Protein AF-A0A448MQC1-F1 (afdb_monomer_lite)

Structure (mmCIF, N/CA/C/O backbone):
data_AF-A0A448MQC1-F1
#
_entry.id   AF-A0A448MQC1-F1
#
loop_
_atom_site.group_PDB
_atom_site.id
_atom_site.type_symbol
_atom_site.label_atom_id
_atom_site.label_alt_id
_atom_site.label_comp_id
_atom_site.label_asym_id
_atom_site.label_entity_id
_atom_site.label_seq_id
_atom_site.pdbx_PDB_ins_code
_atom_site.Cartn_x
_atom_site.Cartn_y
_atom_site.Cartn_z
_atom_site.occupancy
_atom_site.B_iso_or_equiv
_atom_site.auth_seq_id
_atom_site.auth_comp_id
_atom_site.auth_asym_id
_atom_site.auth_atom_id
_atom_site.pdbx_PDB_model_num
ATOM 1 N N . MET A 1 1 ? 24.238 -5.310 -6.603 1.00 53.66 1 MET A N 1
ATOM 2 C CA . MET A 1 1 ? 24.259 -6.713 -7.086 1.00 53.66 1 MET A CA 1
ATOM 3 C C . MET A 1 1 ? 22.890 -7.288 -7.460 1.00 53.66 1 MET A C 1
ATOM 5 O O . MET A 1 1 ? 22.858 -8.033 -8.423 1.00 53.66 1 MET A O 1
ATOM 9 N N . LYS A 1 2 ? 21.763 -6.960 -6.796 1.00 63.31 2 LYS A N 1
ATOM 10 C CA . LYS A 1 2 ? 20.441 -7.534 -7.157 1.00 63.31 2 LYS A CA 1
ATOM 11 C C . LYS A 1 2 ? 19.944 -7.171 -8.569 1.00 63.31 2 LYS A C 1
ATOM 13 O O . LYS A 1 2 ? 19.386 -8.018 -9.250 1.00 63.31 2 LYS A O 1
ATOM 18 N N . ILE A 1 3 ? 20.187 -5.938 -9.012 1.00 67.44 3 ILE A N 1
ATOM 19 C CA . ILE A 1 3 ? 19.672 -5.429 -10.294 1.00 67.44 3 ILE A CA 1
ATOM 20 C C . ILE A 1 3 ? 20.387 -6.061 -11.499 1.00 67.44 3 ILE A C 1
ATOM 22 O O . ILE A 1 3 ? 19.736 -6.412 -12.472 1.00 67.44 3 ILE A O 1
ATOM 26 N N . LEU A 1 4 ? 21.702 -6.297 -11.408 1.00 73.25 4 LEU A N 1
ATOM 27 C CA . LEU A 1 4 ? 22.473 -6.947 -12.479 1.00 73.25 4 LEU A CA 1
ATOM 28 C C . LEU A 1 4 ? 21.989 -8.380 -12.745 1.00 73.25 4 LEU A C 1
ATOM 30 O O . LEU A 1 4 ? 21.777 -8.740 -13.895 1.00 73.25 4 LEU A O 1
ATOM 34 N N . LEU A 1 5 ? 21.738 -9.155 -11.682 1.00 75.81 5 LEU A N 1
ATOM 35 C CA . LEU A 1 5 ? 21.213 -10.519 -11.799 1.00 75.81 5 LEU A CA 1
ATOM 36 C C . LEU A 1 5 ? 19.795 -10.533 -12.392 1.00 75.81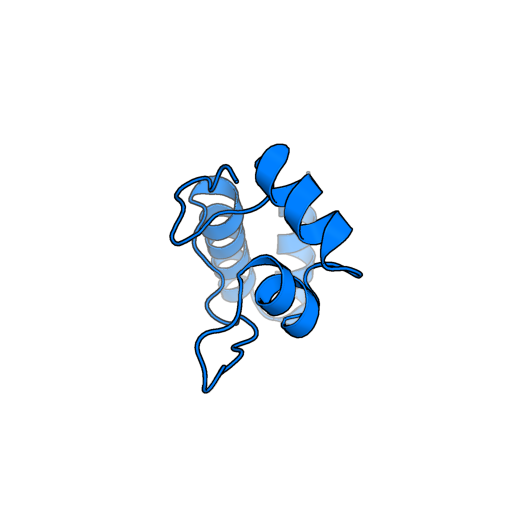 5 LEU A C 1
ATOM 38 O O . LEU A 1 5 ? 19.485 -11.372 -13.229 1.00 75.81 5 LEU A O 1
ATOM 42 N N . ALA A 1 6 ? 18.937 -9.593 -11.981 1.00 70.69 6 ALA A N 1
ATOM 43 C CA . ALA A 1 6 ? 17.586 -9.467 -12.524 1.00 70.69 6 ALA A CA 1
ATOM 44 C C . ALA A 1 6 ? 17.601 -9.086 -14.015 1.00 70.69 6 ALA A C 1
ATOM 46 O O . ALA A 1 6 ? 16.876 -9.690 -14.801 1.00 70.69 6 ALA A O 1
ATOM 47 N N . LYS A 1 7 ? 18.467 -8.146 -14.421 1.00 72.94 7 LYS A N 1
ATOM 48 C CA . LYS A 1 7 ? 18.648 -7.774 -15.833 1.00 72.94 7 LYS A CA 1
ATOM 49 C C . LYS A 1 7 ? 19.154 -8.942 -16.671 1.00 72.94 7 LYS A C 1
ATOM 51 O O . LYS A 1 7 ? 18.624 -9.170 -17.752 1.00 72.94 7 LYS A O 1
ATOM 56 N N . GLU A 1 8 ? 20.130 -9.695 -16.168 1.00 77.12 8 GLU A N 1
ATOM 57 C CA . GLU A 1 8 ? 20.658 -10.878 -16.854 1.00 77.12 8 GLU A CA 1
ATOM 58 C C . GLU A 1 8 ? 19.576 -11.951 -17.039 1.00 77.12 8 GLU A C 1
ATOM 60 O O . GLU A 1 8 ? 19.471 -12.547 -18.108 1.00 77.12 8 GLU A O 1
ATOM 65 N N . LEU A 1 9 ? 18.721 -12.157 -16.032 1.00 76.88 9 LEU A N 1
ATOM 66 C CA . LEU A 1 9 ? 17.608 -13.099 -16.123 1.00 76.88 9 LEU A CA 1
ATOM 67 C C . LEU A 1 9 ? 16.569 -12.644 -17.161 1.00 76.88 9 LEU A C 1
ATOM 69 O O . LEU A 1 9 ? 16.184 -13.430 -18.020 1.00 76.88 9 LEU A O 1
ATOM 73 N N . ILE A 1 10 ? 16.155 -11.375 -17.136 1.00 74.81 10 ILE A N 1
ATOM 74 C CA . ILE A 1 10 ? 15.148 -10.843 -18.069 1.00 74.81 10 ILE A CA 1
ATOM 75 C C . ILE A 1 10 ? 15.679 -10.834 -19.508 1.00 74.81 10 ILE A C 1
ATOM 77 O O . ILE A 1 10 ? 14.980 -11.283 -20.412 1.00 74.81 10 ILE A O 1
ATOM 81 N N . ALA A 1 11 ? 16.930 -10.416 -19.725 1.00 78.94 11 ALA A N 1
ATOM 82 C CA . ALA A 1 11 ? 17.546 -10.401 -21.053 1.00 78.94 11 ALA A CA 1
ATOM 83 C C . ALA A 1 11 ? 17.666 -11.805 -21.668 1.00 78.94 11 ALA A C 1
ATOM 85 O O . ALA A 1 11 ? 17.611 -11.959 -22.885 1.00 78.94 11 ALA A O 1
ATOM 86 N N . ARG A 1 12 ? 17.807 -12.841 -20.831 1.00 75.00 12 ARG A N 1
ATOM 87 C CA . ARG A 1 12 ? 17.931 -14.237 -21.273 1.00 75.00 12 ARG A CA 1
ATOM 88 C C . ARG A 1 12 ? 16.597 -14.870 -21.677 1.00 75.00 12 ARG A C 1
ATOM 90 O O . ARG A 1 12 ? 16.607 -15.811 -22.465 1.00 75.00 12 ARG A O 1
ATOM 97 N N . PHE A 1 13 ? 15.480 -14.386 -21.128 1.00 72.19 13 PHE A N 1
ATOM 98 C CA . PHE A 1 13 ? 14.137 -14.927 -21.380 1.00 72.19 13 PHE A CA 1
ATOM 99 C C . PHE A 1 13 ? 13.263 -14.041 -22.281 1.00 72.19 13 PHE A C 1
ATOM 101 O O . PHE A 1 13 ? 12.309 -14.552 -22.869 1.00 72.19 13 PHE A O 1
ATOM 108 N N . HIS A 1 14 ? 13.563 -12.746 -22.400 1.00 70.44 14 HIS A N 1
ATOM 109 C CA . HIS A 1 14 ? 12.837 -11.797 -23.246 1.00 70.44 14 HIS A CA 1
ATOM 110 C C . HIS A 1 14 ? 13.795 -11.111 -24.225 1.00 70.44 14 HIS A C 1
ATOM 112 O O . HIS A 1 14 ? 13.950 -11.590 -25.344 1.00 70.44 14 HIS A O 1
ATOM 118 N N . ASP A 1 15 ? 14.455 -10.033 -23.810 1.00 77.75 15 ASP A N 1
ATOM 119 C CA . ASP A 1 15 ? 15.409 -9.255 -24.604 1.00 77.75 15 ASP A CA 1
ATOM 120 C C . ASP A 1 15 ? 16.046 -8.144 -23.739 1.00 77.75 15 ASP A C 1
ATOM 122 O O . ASP A 1 15 ? 15.580 -7.818 -22.641 1.00 77.75 15 ASP A O 1
ATOM 126 N N . GLU A 1 16 ? 17.149 -7.548 -24.208 1.00 76.56 16 GLU A N 1
ATOM 127 C CA . GLU A 1 16 ? 17.825 -6.452 -23.488 1.00 76.56 16 GLU A CA 1
ATOM 128 C C . GLU A 1 16 ? 16.935 -5.209 -23.327 1.00 76.56 16 GLU A C 1
ATOM 130 O O . GLU A 1 16 ? 17.075 -4.461 -22.354 1.00 76.56 16 GLU A O 1
ATOM 135 N N . ALA A 1 17 ? 16.001 -4.989 -24.257 1.00 77.38 17 ALA A N 1
ATOM 136 C CA . ALA A 1 17 ? 15.048 -3.889 -24.187 1.00 77.38 17 ALA A CA 1
ATOM 137 C C . ALA A 1 17 ? 14.095 -4.050 -22.990 1.00 77.38 17 ALA A C 1
ATOM 139 O O . ALA A 1 17 ? 13.960 -3.110 -22.200 1.00 77.38 17 ALA A O 1
ATOM 140 N N . ALA A 1 18 ? 13.517 -5.241 -22.784 1.00 73.81 18 ALA A N 1
ATOM 141 C CA . ALA A 1 18 ? 12.675 -5.520 -21.621 1.00 73.81 18 ALA A CA 1
ATOM 142 C C . ALA A 1 18 ? 13.454 -5.445 -20.301 1.00 73.81 18 ALA A C 1
ATOM 144 O O . ALA A 1 18 ? 12.931 -4.940 -19.308 1.00 73.81 18 ALA A O 1
ATOM 145 N N . ALA A 1 19 ? 14.719 -5.881 -20.274 1.00 75.81 19 ALA A N 1
ATOM 146 C CA . ALA A 1 19 ? 15.551 -5.800 -19.071 1.00 75.81 19 ALA A CA 1
ATOM 147 C C . ALA A 1 19 ? 15.814 -4.347 -18.634 1.00 75.81 19 ALA A C 1
ATOM 149 O O . ALA A 1 19 ? 15.793 -4.037 -17.440 1.00 75.81 19 ALA A O 1
ATOM 150 N N . ASN A 1 20 ? 16.042 -3.446 -19.593 1.00 77.62 20 ASN A N 1
ATOM 151 C CA . ASN A 1 20 ? 16.208 -2.018 -19.321 1.00 77.62 20 ASN A CA 1
ATOM 152 C C . ASN A 1 20 ? 14.888 -1.353 -18.903 1.00 77.62 20 ASN A C 1
ATOM 154 O O . ASN A 1 20 ? 14.888 -0.557 -17.964 1.00 77.62 20 ASN A O 1
ATOM 158 N N . ALA A 1 21 ? 13.771 -1.705 -19.549 1.00 76.88 21 ALA A N 1
ATOM 159 C CA . ALA A 1 21 ? 12.449 -1.203 -19.177 1.00 76.88 21 ALA A CA 1
ATOM 160 C C . ALA A 1 21 ? 12.068 -1.623 -17.747 1.00 76.88 21 ALA A C 1
ATOM 162 O O . ALA A 1 21 ? 11.708 -0.772 -16.940 1.00 76.88 21 ALA A O 1
ATOM 163 N N . ALA A 1 22 ? 12.255 -2.897 -17.396 1.00 71.94 22 ALA A N 1
ATOM 164 C CA . ALA A 1 22 ? 11.969 -3.420 -16.062 1.00 71.94 22 ALA A CA 1
ATOM 165 C C . ALA A 1 22 ? 12.873 -2.815 -14.976 1.00 71.94 22 ALA A C 1
ATOM 167 O O . ALA A 1 22 ? 12.417 -2.568 -13.862 1.00 71.94 22 ALA A O 1
ATOM 168 N N . GLU A 1 23 ? 14.149 -2.538 -15.277 1.00 74.81 23 GLU A N 1
ATOM 169 C CA . GLU A 1 23 ? 15.019 -1.807 -14.347 1.00 74.81 23 GLU A CA 1
ATOM 170 C C . GLU A 1 23 ? 14.508 -0.380 -14.122 1.00 74.81 23 GLU A C 1
ATOM 172 O O . GLU A 1 23 ? 14.410 0.057 -12.975 1.00 74.81 23 GLU A O 1
ATOM 177 N N . GLN A 1 24 ? 14.155 0.344 -15.188 1.00 71.88 24 GLN A N 1
ATOM 178 C CA . GLN A 1 24 ? 13.607 1.694 -15.057 1.00 71.88 24 GLN A CA 1
ATOM 179 C C . GLN A 1 24 ? 12.277 1.702 -14.308 1.00 71.88 24 GLN A C 1
ATOM 181 O O . GLN A 1 24 ? 12.049 2.584 -13.481 1.00 71.88 24 GLN A O 1
ATOM 186 N N . GLU A 1 25 ? 11.417 0.723 -14.556 1.00 70.19 25 GLU A N 1
ATOM 187 C CA . GLU A 1 25 ? 10.145 0.570 -13.865 1.00 70.19 25 GLU A CA 1
ATOM 188 C C . GLU A 1 25 ? 10.358 0.241 -12.384 1.00 70.19 25 GLU A C 1
ATOM 190 O O . GLU A 1 25 ? 9.753 0.871 -11.518 1.00 70.19 25 GLU A O 1
ATOM 195 N N . PHE A 1 26 ? 11.295 -0.656 -12.065 1.00 70.06 26 PHE A N 1
ATOM 196 C CA . PHE A 1 26 ? 11.683 -0.966 -10.691 1.00 70.06 26 PHE A CA 1
ATOM 197 C C . PHE A 1 26 ? 12.239 0.268 -9.975 1.00 70.06 26 PHE A C 1
ATOM 199 O O . PHE A 1 26 ? 11.839 0.557 -8.849 1.00 70.06 26 PHE A O 1
ATOM 206 N N . ILE A 1 27 ? 13.123 1.029 -10.626 1.00 71.69 27 ILE A N 1
ATOM 207 C CA . ILE A 1 27 ? 13.664 2.279 -10.088 1.00 71.69 27 ILE A CA 1
ATOM 208 C C . ILE A 1 27 ? 12.541 3.302 -9.894 1.00 71.69 27 ILE A C 1
ATOM 210 O O . ILE A 1 27 ? 12.439 3.892 -8.828 1.00 71.69 27 ILE A O 1
ATOM 214 N N . ASN A 1 28 ? 11.645 3.502 -10.857 1.00 66.69 28 ASN A N 1
ATOM 215 C CA . ASN A 1 28 ? 10.534 4.441 -10.695 1.00 66.69 28 ASN A CA 1
ATOM 216 C C . ASN A 1 28 ? 9.569 3.997 -9.577 1.00 66.69 28 ASN A C 1
ATOM 218 O O . ASN A 1 28 ? 9.157 4.817 -8.756 1.00 66.69 28 ASN A O 1
ATOM 222 N N . ARG A 1 29 ? 9.267 2.703 -9.469 1.00 63.97 29 ARG A N 1
ATOM 223 C CA . ARG A 1 29 ? 8.370 2.148 -8.446 1.00 63.97 29 ARG A CA 1
ATOM 224 C C . ARG A 1 29 ? 8.972 2.241 -7.043 1.00 63.97 29 ARG A C 1
ATOM 226 O O . ARG A 1 29 ? 8.331 2.754 -6.132 1.00 63.97 29 ARG A O 1
ATOM 233 N N . PHE A 1 30 ? 10.226 1.817 -6.870 1.00 62.97 30 PHE A N 1
ATOM 234 C CA . PHE A 1 30 ? 10.899 1.814 -5.564 1.00 62.97 30 PHE A CA 1
ATOM 235 C C . PHE A 1 30 ? 11.497 3.167 -5.169 1.00 62.97 30 PHE A C 1
ATOM 237 O O . PHE A 1 30 ? 11.552 3.478 -3.982 1.00 62.97 30 PHE A O 1
ATOM 244 N N . GLN A 1 31 ? 11.967 3.963 -6.131 1.00 55.41 31 GLN A N 1
ATOM 245 C CA . GLN A 1 31 ? 12.686 5.216 -5.876 1.00 55.41 31 GLN A CA 1
ATOM 246 C C . GLN A 1 31 ? 11.788 6.453 -6.005 1.00 55.41 31 GLN A C 1
ATOM 248 O O . GLN A 1 31 ? 12.032 7.433 -5.304 1.00 55.41 31 GLN A O 1
ATOM 253 N N . LYS A 1 32 ? 10.744 6.427 -6.851 1.00 54.12 32 LYS A N 1
ATOM 254 C CA . LYS A 1 32 ? 9.781 7.541 -6.987 1.00 54.12 32 LYS A CA 1
ATOM 255 C C . LYS A 1 32 ? 8.414 7.262 -6.364 1.00 54.12 32 LYS A C 1
ATOM 257 O O . LYS A 1 32 ? 7.566 8.147 -6.383 1.00 54.12 32 LYS A O 1
ATOM 262 N N . GLY A 1 33 ? 8.193 6.070 -5.804 1.00 55.62 33 GLY A N 1
ATOM 263 C CA . GLY A 1 33 ? 6.896 5.704 -5.233 1.00 55.62 33 GLY A CA 1
ATOM 264 C C . GLY A 1 33 ? 5.779 5.699 -6.276 1.00 55.62 33 GLY A C 1
ATOM 265 O O . GLY A 1 33 ? 4.633 5.981 -5.934 1.00 55.62 33 GLY A O 1
ATOM 266 N N . ALA A 1 34 ? 6.117 5.436 -7.545 1.00 55.28 34 ALA A N 1
ATOM 267 C CA . ALA A 1 34 ? 5.122 5.299 -8.596 1.00 55.28 34 ALA A CA 1
ATOM 268 C C . ALA A 1 34 ? 4.187 4.139 -8.228 1.00 55.28 34 ALA A C 1
ATOM 270 O O . ALA A 1 34 ? 4.647 3.015 -8.006 1.00 55.28 34 ALA A O 1
ATOM 271 N N . MET A 1 35 ? 2.896 4.444 -8.098 1.00 58.56 35 MET A N 1
ATOM 272 C CA . MET A 1 35 ? 1.872 3.440 -7.831 1.00 58.56 35 MET A CA 1
ATOM 273 C C . MET A 1 35 ? 1.882 2.415 -8.977 1.00 58.56 35 MET A C 1
ATOM 275 O O . MET A 1 35 ? 2.035 2.830 -10.125 1.00 58.56 35 MET A O 1
ATOM 279 N N . PRO A 1 36 ? 1.788 1.104 -8.693 1.00 60.28 36 PRO A N 1
ATOM 280 C CA . PRO A 1 36 ? 1.727 0.085 -9.738 1.00 60.28 36 PRO A CA 1
ATOM 281 C C . PRO A 1 36 ? 0.587 0.378 -10.721 1.00 60.28 36 PRO A C 1
ATOM 283 O O . PRO A 1 36 ? -0.503 0.736 -10.281 1.00 60.28 36 PRO A O 1
ATOM 286 N N . ASP A 1 37 ? 0.820 0.183 -12.022 1.00 58.12 37 ASP A N 1
ATOM 287 C CA . ASP A 1 37 ? -0.237 0.319 -13.037 1.00 58.12 37 ASP A CA 1
ATOM 288 C C . ASP A 1 37 ? -1.308 -0.781 -12.902 1.00 58.12 37 ASP A C 1
ATOM 290 O O . ASP A 1 37 ? -2.479 -0.555 -13.189 1.00 58.12 37 ASP A O 1
ATOM 294 N N . GLU A 1 38 ? -0.926 -1.959 -12.398 1.00 58.03 38 GLU A N 1
ATOM 295 C CA . GLU A 1 38 ? -1.849 -3.028 -12.008 1.00 58.03 38 GLU A CA 1
ATOM 296 C C . GLU A 1 38 ? -1.991 -3.064 -10.480 1.00 58.03 38 GLU A C 1
ATOM 298 O O . GLU A 1 38 ? -1.121 -3.573 -9.765 1.00 58.03 38 GLU A O 1
ATOM 303 N N . MET A 1 39 ? -3.100 -2.527 -9.967 1.00 67.25 39 MET A N 1
ATOM 304 C CA . MET A 1 39 ? -3.500 -2.666 -8.566 1.00 67.25 39 MET A CA 1
ATOM 305 C C . MET A 1 39 ? -4.858 -3.365 -8.458 1.00 67.25 39 MET A C 1
ATOM 307 O O . MET A 1 39 ? -5.731 -3.135 -9.292 1.00 67.25 39 MET A O 1
ATOM 311 N N . PRO A 1 40 ? -5.073 -4.191 -7.419 1.00 69.81 40 PRO A N 1
ATOM 312 C CA . PRO A 1 40 ? -6.396 -4.717 -7.116 1.00 69.81 40 PRO A CA 1
ATOM 313 C C . PRO A 1 40 ? -7.364 -3.568 -6.810 1.00 69.81 40 PRO A C 1
ATOM 315 O O . PRO A 1 40 ? -7.178 -2.832 -5.838 1.00 69.81 40 PRO A O 1
ATOM 318 N N . GLU A 1 41 ? -8.396 -3.418 -7.637 1.00 74.44 41 GLU A N 1
ATOM 319 C CA . GLU A 1 41 ? -9.464 -2.446 -7.418 1.00 74.44 41 GLU A CA 1
ATOM 320 C C . GLU A 1 41 ? -10.619 -3.082 -6.643 1.00 74.44 41 GLU A C 1
ATOM 322 O O . GLU A 1 41 ? -11.101 -4.166 -6.975 1.00 74.44 41 GLU A O 1
ATOM 327 N N . PHE A 1 42 ? -11.093 -2.379 -5.616 1.00 77.69 42 PHE A 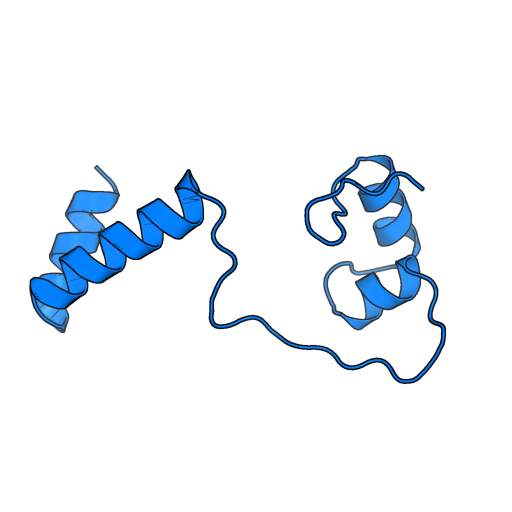N 1
ATOM 328 C CA . PHE A 1 42 ? -12.246 -2.785 -4.821 1.00 77.69 42 PHE A CA 1
ATOM 329 C C . PHE A 1 42 ? -13.304 -1.688 -4.890 1.00 77.69 42 PHE A C 1
ATOM 331 O O . PHE A 1 42 ? -13.020 -0.524 -4.613 1.00 77.69 42 PHE A O 1
ATOM 338 N N . THR A 1 43 ? -14.533 -2.056 -5.255 1.00 75.19 43 THR A N 1
ATOM 339 C CA . THR A 1 43 ? -15.669 -1.127 -5.284 1.00 75.19 43 THR A CA 1
ATOM 340 C C . THR A 1 43 ? -16.556 -1.361 -4.069 1.00 75.19 43 THR A C 1
ATOM 342 O O . THR A 1 43 ? -16.986 -2.483 -3.811 1.00 75.19 43 THR A O 1
ATOM 345 N N . PHE A 1 44 ? -16.863 -0.286 -3.347 1.00 76.56 44 PHE A N 1
ATOM 346 C CA . PHE A 1 44 ? -17.699 -0.296 -2.151 1.00 76.56 44 PHE A CA 1
ATOM 347 C C . PHE A 1 44 ? -18.909 0.624 -2.367 1.00 76.56 44 PHE A C 1
ATOM 349 O O . PHE A 1 44 ? -18.747 1.770 -2.775 1.00 76.56 44 PHE A O 1
ATOM 356 N N . SER A 1 45 ? -20.128 0.127 -2.130 1.00 69.50 45 SER A N 1
ATOM 357 C CA . SER A 1 45 ? -21.385 0.793 -2.524 1.00 69.50 45 SER A CA 1
ATOM 358 C C . SER A 1 45 ? -22.080 1.600 -1.415 1.00 69.50 45 SER A C 1
ATOM 360 O O . SER A 1 45 ? -23.198 2.067 -1.616 1.00 69.50 45 SER A O 1
ATOM 362 N N . SER A 1 46 ? -21.468 1.762 -0.240 1.00 69.69 46 SER A N 1
ATOM 363 C CA . SER A 1 46 ? -22.078 2.453 0.910 1.00 69.69 46 SER A CA 1
ATOM 364 C C . SER A 1 46 ? -21.037 3.167 1.774 1.00 69.69 46 SER A C 1
ATOM 366 O O . SER A 1 46 ? -19.849 2.877 1.661 1.00 69.69 46 SER A O 1
ATOM 368 N N . GLU A 1 47 ? -21.467 4.066 2.668 1.00 72.62 47 GLU A N 1
ATOM 369 C CA . GLU A 1 47 ? -20.598 4.641 3.705 1.00 72.62 47 GLU A CA 1
ATOM 370 C C . GLU A 1 47 ? -20.113 3.535 4.650 1.00 72.62 47 GLU A C 1
ATOM 372 O O . GLU A 1 47 ? -20.814 3.113 5.570 1.00 72.62 47 GLU A O 1
ATOM 377 N N . ILE A 1 48 ? -18.911 3.021 4.391 1.00 80.62 48 ILE A N 1
ATOM 378 C CA . ILE A 1 48 ? -18.256 2.032 5.241 1.00 80.62 48 ILE A CA 1
ATOM 379 C C . ILE A 1 48 ? -17.192 2.740 6.069 1.00 80.62 48 ILE A C 1
ATOM 381 O O . ILE A 1 48 ? -16.394 3.519 5.548 1.00 80.62 48 ILE A O 1
ATOM 385 N N . GLY A 1 49 ? -17.147 2.448 7.369 1.00 81.56 49 GLY A N 1
ATOM 386 C CA . GLY A 1 49 ? -16.056 2.912 8.218 1.00 81.56 49 GLY A CA 1
ATOM 387 C C . GLY A 1 49 ? -14.712 2.397 7.701 1.00 81.56 49 GLY A C 1
ATOM 388 O O . GLY A 1 49 ? -14.597 1.240 7.296 1.00 81.56 49 GLY A O 1
ATOM 389 N N . LEU A 1 50 ? -13.679 3.237 7.753 1.00 81.88 50 LEU A N 1
ATOM 390 C CA . LEU A 1 50 ? -12.360 2.922 7.197 1.00 81.88 50 LEU A CA 1
ATOM 391 C C . LEU A 1 50 ? -11.779 1.596 7.711 1.00 81.88 50 LEU A C 1
ATOM 393 O O . LEU A 1 50 ? -11.201 0.830 6.947 1.00 81.88 50 LEU A O 1
ATOM 397 N N . ALA A 1 51 ? -11.948 1.306 9.002 1.00 84.00 51 ALA A N 1
ATOM 398 C CA . ALA A 1 51 ? -11.465 0.063 9.595 1.00 84.00 51 ALA 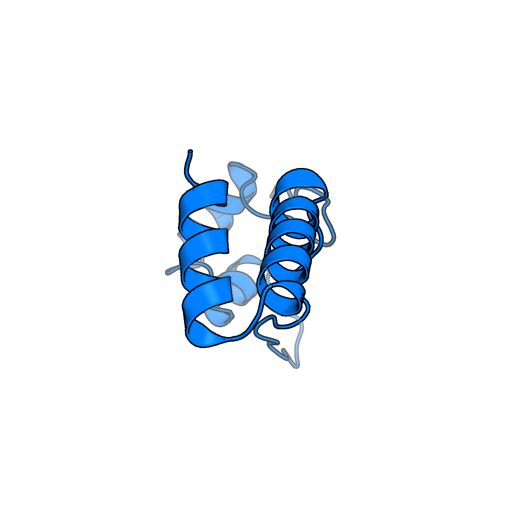A CA 1
ATOM 399 C C . ALA A 1 51 ? -12.107 -1.178 8.951 1.00 84.00 51 ALA A C 1
ATOM 401 O O . ALA A 1 51 ? -11.444 -2.197 8.756 1.00 84.00 51 ALA A O 1
ATOM 402 N N . THR A 1 52 ? -13.392 -1.084 8.607 1.00 83.75 52 THR A N 1
ATOM 403 C CA . THR A 1 52 ? -14.128 -2.134 7.900 1.00 83.75 52 THR A CA 1
ATOM 404 C C . THR A 1 52 ? -13.691 -2.199 6.444 1.00 83.75 52 THR A C 1
ATOM 406 O O . THR A 1 52 ? -13.438 -3.290 5.956 1.00 83.75 52 THR A O 1
ATOM 409 N N . LEU A 1 53 ? -13.497 -1.054 5.783 1.00 85.06 53 LEU A N 1
ATOM 410 C CA . LEU A 1 53 ? -12.988 -0.999 4.410 1.00 85.06 53 LEU A CA 1
ATOM 411 C C . LEU A 1 53 ? -11.617 -1.679 4.274 1.00 85.06 53 LEU A C 1
ATOM 413 O O . LEU A 1 53 ? -11.423 -2.483 3.371 1.00 85.06 53 LEU A O 1
ATOM 417 N N . LEU A 1 54 ? -10.687 -1.425 5.200 1.00 83.50 54 LEU A N 1
ATOM 418 C CA . LEU A 1 54 ? -9.362 -2.060 5.201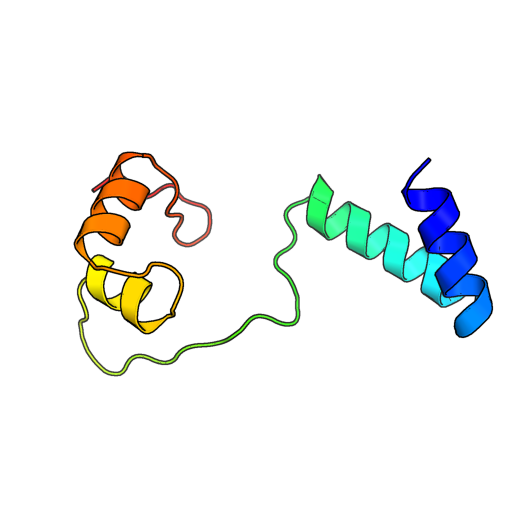 1.00 83.50 54 LEU A CA 1
ATOM 419 C C . LEU A 1 54 ? -9.449 -3.583 5.367 1.00 83.50 54 LEU A C 1
ATOM 421 O O . LEU A 1 54 ? -8.674 -4.321 4.760 1.00 83.50 54 LEU A O 1
ATOM 425 N N . LYS A 1 55 ? -10.392 -4.054 6.184 1.00 85.06 55 LYS A N 1
ATOM 426 C CA . LYS A 1 55 ? -10.633 -5.484 6.378 1.00 85.06 55 LYS A CA 1
ATOM 427 C C . LYS A 1 55 ? -11.256 -6.122 5.131 1.00 85.06 55 LYS A C 1
ATOM 429 O O . LYS A 1 55 ? -10.786 -7.165 4.692 1.00 85.06 55 LYS A O 1
ATOM 434 N N . GLU A 1 56 ? -12.287 -5.501 4.561 1.00 82.94 56 GLU A N 1
ATOM 435 C CA . GLU A 1 56 ? -12.980 -5.988 3.358 1.00 82.94 56 GLU A CA 1
ATOM 436 C C . GLU A 1 56 ? -12.063 -5.985 2.123 1.00 82.94 56 GLU A C 1
ATOM 438 O O . GLU A 1 5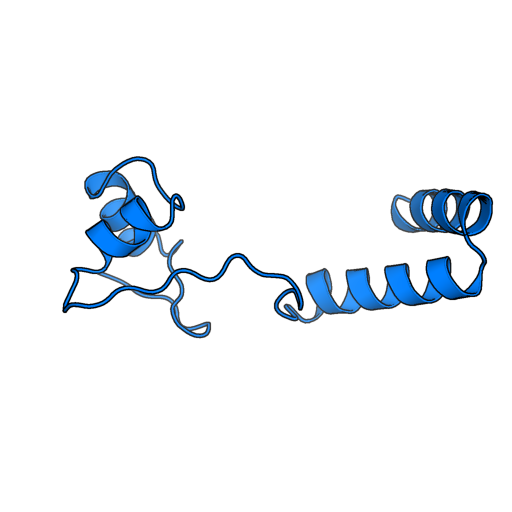6 ? -12.120 -6.899 1.309 1.00 82.94 56 GLU A O 1
ATOM 443 N N . ALA A 1 57 ? -11.145 -5.018 2.023 1.00 82.81 57 ALA A N 1
ATOM 444 C CA . ALA A 1 57 ? -10.099 -4.988 0.998 1.00 82.81 57 ALA A CA 1
ATOM 445 C C . ALA A 1 57 ? -8.986 -6.039 1.215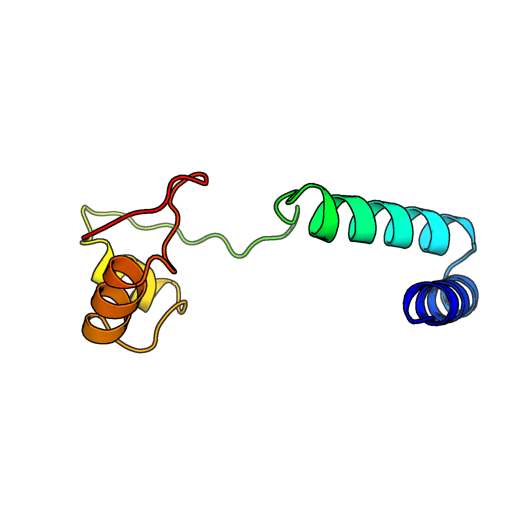 1.00 82.81 57 ALA A C 1
ATOM 447 O O . ALA A 1 57 ? -8.035 -6.101 0.438 1.00 82.81 57 ALA A O 1
ATOM 448 N N . GLY A 1 58 ? -9.049 -6.838 2.289 1.00 82.06 58 GLY A N 1
ATOM 449 C CA . GLY A 1 58 ? -8.049 -7.861 2.607 1.00 82.06 58 GLY A CA 1
ATOM 450 C C . GLY A 1 58 ? -6.688 -7.308 3.046 1.00 82.06 58 GLY A C 1
ATOM 451 O O . GLY A 1 58 ? -5.716 -8.058 3.105 1.00 82.06 58 GLY A O 1
ATOM 452 N N . LEU A 1 59 ? -6.601 -6.012 3.368 1.00 82.12 59 LEU A N 1
ATOM 453 C CA . LEU A 1 59 ? -5.358 -5.355 3.797 1.00 82.12 59 LEU A CA 1
ATOM 454 C C . LEU A 1 59 ? -4.999 -5.688 5.251 1.00 82.12 59 LEU A C 1
ATOM 456 O O . LEU A 1 59 ? -3.831 -5.625 5.631 1.00 82.12 59 LEU A O 1
ATOM 460 N N . VAL A 1 60 ? -5.998 -6.027 6.071 1.00 84.81 60 VAL A N 1
ATOM 461 C CA . VAL A 1 60 ? -5.847 -6.398 7.486 1.00 84.81 60 VAL A CA 1
ATOM 462 C C . VAL A 1 60 ? -6.832 -7.511 7.867 1.00 84.81 60 VAL A C 1
ATOM 464 O O . VAL A 1 60 ? -7.946 -7.550 7.348 1.00 84.81 60 VAL A O 1
ATOM 467 N N . PRO A 1 61 ? -6.483 -8.398 8.814 1.00 83.38 61 PRO A N 1
ATOM 468 C CA . PRO A 1 61 ? -7.333 -9.524 9.208 1.00 83.38 61 PRO A CA 1
ATOM 469 C C . PRO A 1 61 ? -8.514 -9.119 10.107 1.00 83.38 61 PRO A C 1
ATOM 471 O O . PRO A 1 61 ? -9.483 -9.868 10.238 1.00 83.38 61 PRO A O 1
ATOM 474 N N . SER A 1 62 ? -8.471 -7.944 10.747 1.00 86.50 62 SER A N 1
ATOM 475 C CA . SER A 1 62 ? -9.559 -7.460 11.605 1.00 86.50 62 SER A CA 1
ATOM 476 C C . SER A 1 62 ? -9.663 -5.935 11.642 1.00 86.50 62 SER A C 1
ATOM 478 O O . SER A 1 62 ? -8.692 -5.219 11.403 1.00 86.50 62 SER A O 1
ATOM 480 N N . THR A 1 63 ? -10.843 -5.429 12.011 1.00 85.88 63 THR A N 1
ATOM 481 C CA . THR A 1 63 ? -11.092 -3.991 12.214 1.00 85.88 63 THR A CA 1
ATOM 482 C C . THR A 1 63 ? -10.228 -3.406 13.335 1.00 85.88 63 THR A C 1
ATOM 484 O O . THR A 1 63 ? -9.740 -2.286 13.212 1.00 85.88 63 THR A O 1
ATOM 487 N N . SER A 1 64 ? -9.971 -4.164 14.405 1.00 85.88 64 SER A N 1
ATOM 488 C CA . SER A 1 64 ? -9.078 -3.746 15.496 1.00 85.88 64 SER A CA 1
ATOM 489 C C . SER A 1 64 ? -7.620 -3.614 15.045 1.00 85.88 64 SER A C 1
ATOM 491 O O . SER A 1 64 ? -6.908 -2.722 15.509 1.00 85.88 64 SER A O 1
ATOM 493 N N . GLU A 1 65 ? -7.161 -4.479 14.135 1.00 84.81 65 GLU A N 1
ATOM 494 C CA . GLU A 1 65 ? -5.845 -4.325 13.504 1.00 84.81 65 GLU A CA 1
ATOM 495 C C . GLU A 1 65 ? -5.808 -3.148 12.534 1.00 84.81 65 GLU A C 1
ATOM 497 O O . GLU A 1 65 ? -4.821 -2.419 12.519 1.00 84.81 65 GLU A O 1
ATOM 502 N N . ALA A 1 66 ? -6.896 -2.895 11.806 1.00 86.06 66 ALA A N 1
ATOM 503 C CA . ALA A 1 66 ? -7.035 -1.713 10.961 1.00 86.06 66 ALA A CA 1
ATOM 504 C C . ALA A 1 66 ? -6.813 -0.413 11.753 1.00 86.06 66 ALA A C 1
ATOM 506 O O . ALA A 1 66 ? -6.010 0.430 11.358 1.00 86.06 66 ALA A O 1
ATOM 507 N N . ILE A 1 67 ? -7.485 -0.285 12.904 1.00 85.56 67 ILE A N 1
ATOM 508 C CA . ILE A 1 67 ? -7.379 0.883 13.792 1.00 85.56 67 ILE A CA 1
ATOM 509 C C . ILE A 1 67 ? -5.955 1.017 14.331 1.00 85.56 67 ILE A C 1
ATOM 511 O O . ILE A 1 67 ? -5.384 2.104 14.308 1.00 85.56 67 ILE A O 1
ATOM 515 N N . ARG A 1 68 ? -5.346 -0.089 14.774 1.00 86.75 68 ARG A N 1
ATOM 516 C CA . ARG A 1 68 ? -3.969 -0.080 15.285 1.00 86.75 68 ARG A CA 1
ATOM 517 C C . ARG A 1 68 ? -2.970 0.334 14.207 1.00 86.75 68 ARG A C 1
ATOM 519 O O . ARG A 1 68 ? -2.100 1.158 14.474 1.00 86.75 68 ARG A O 1
ATOM 526 N N . SER A 1 69 ? -3.112 -0.196 12.995 1.00 83.81 69 SER A N 1
ATOM 527 C CA . SER A 1 69 ? -2.288 0.179 11.846 1.00 83.81 69 SER A CA 1
ATOM 528 C C . SER A 1 69 ? -2.484 1.644 11.474 1.00 83.81 69 SER A C 1
ATOM 530 O O . SER A 1 69 ? -1.506 2.320 11.172 1.00 83.81 69 SER A O 1
ATOM 532 N N . ALA A 1 70 ? -3.707 2.174 11.553 1.00 84.00 70 ALA A N 1
ATOM 533 C CA . ALA A 1 70 ? -3.962 3.596 11.341 1.00 84.00 70 ALA A CA 1
ATOM 534 C C . ALA A 1 70 ? -3.292 4.463 12.424 1.00 84.00 70 ALA A C 1
ATOM 536 O O . ALA A 1 70 ? -2.552 5.385 12.096 1.00 84.00 70 ALA A O 1
ATOM 537 N N . GLN A 1 71 ? -3.436 4.115 13.706 1.00 83.69 71 GLN A N 1
ATOM 538 C CA . GLN A 1 71 ? -2.789 4.821 14.826 1.00 83.69 71 GLN A CA 1
ATOM 539 C C . GLN A 1 71 ? -1.257 4.787 14.748 1.00 83.69 71 GLN A C 1
ATOM 541 O O . GLN A 1 71 ? -0.584 5.774 15.038 1.00 83.69 71 GLN A O 1
ATOM 546 N N . GLN A 1 72 ? -0.686 3.660 14.317 1.00 84.00 72 GLN A N 1
ATOM 547 C CA . GLN A 1 72 ? 0.754 3.524 14.076 1.00 84.00 72 GLN A CA 1
ATOM 548 C C . GLN A 1 72 ? 1.200 4.200 12.778 1.00 84.00 72 GLN A C 1
ATOM 550 O O . GLN A 1 72 ? 2.398 4.396 12.557 1.00 84.00 72 GLN A O 1
ATOM 555 N N . GLY A 1 73 ? 0.256 4.607 11.926 1.00 80.56 73 GLY A N 1
ATOM 556 C CA . GLY A 1 73 ? 0.561 5.324 10.706 1.00 80.56 73 GLY A CA 1
ATOM 557 C C . GLY A 1 73 ? 0.865 4.482 9.480 1.00 80.56 73 GLY A C 1
ATOM 558 O O . GLY A 1 73 ? 1.469 4.994 8.536 1.00 80.56 73 GLY A O 1
ATOM 559 N N . GLY A 1 74 ? 0.504 3.204 9.513 1.00 81.00 74 GLY A N 1
ATOM 560 C CA . GLY A 1 74 ? 0.592 2.280 8.387 1.00 81.00 74 GLY A CA 1
ATOM 561 C C . GLY A 1 74 ? -0.490 2.500 7.328 1.00 81.00 74 GLY A C 1
ATOM 562 O O . GLY A 1 74 ? -0.376 1.953 6.237 1.00 81.00 74 GLY A O 1
ATOM 563 N N . VAL A 1 75 ? -1.516 3.310 7.614 1.00 82.06 75 VAL A N 1
ATOM 564 C CA . VAL A 1 75 ? -2.596 3.625 6.669 1.00 82.06 75 VAL A CA 1
ATOM 565 C C . VAL A 1 75 ? -2.351 4.990 6.029 1.00 82.06 75 VAL A C 1
ATOM 567 O O . VAL A 1 75 ? -2.165 5.993 6.721 1.00 82.06 75 VAL A O 1
ATOM 570 N N . LYS A 1 76 ? -2.358 5.029 4.695 1.00 80.19 76 LYS A N 1
ATOM 571 C CA . LYS A 1 76 ? -2.251 6.258 3.905 1.00 80.19 76 LYS A CA 1
ATOM 572 C C . LYS A 1 76 ? -3.417 6.342 2.932 1.00 80.19 76 LYS A C 1
ATOM 574 O O . LYS A 1 76 ? -3.691 5.370 2.235 1.00 80.19 76 LYS A O 1
ATOM 579 N N . ILE A 1 77 ? -4.064 7.497 2.862 1.00 80.19 77 ILE A N 1
ATOM 580 C CA . ILE A 1 77 ? -5.115 7.798 1.887 1.00 80.19 77 ILE A CA 1
ATOM 581 C C . ILE A 1 77 ? -4.544 8.848 0.941 1.00 80.19 77 ILE A C 1
ATOM 583 O O . ILE A 1 77 ? -4.116 9.904 1.393 1.00 80.19 77 ILE A O 1
ATOM 587 N N . ASN A 1 78 ? -4.476 8.553 -0.360 1.00 72.00 78 ASN A N 1
ATOM 588 C CA . ASN A 1 78 ? -3.896 9.456 -1.368 1.00 72.00 78 ASN A CA 1
ATOM 589 C C . ASN A 1 78 ? -2.482 9.970 -1.010 1.00 72.00 78 ASN A C 1
ATOM 591 O O . ASN A 1 78 ? -2.115 11.098 -1.320 1.00 72.00 78 ASN A O 1
ATOM 595 N N . GLY A 1 79 ? -1.685 9.142 -0.326 1.00 69.06 79 GLY A N 1
ATOM 596 C CA . GLY A 1 79 ? -0.340 9.499 0.139 1.00 69.06 79 GLY A CA 1
ATOM 597 C C . GLY A 1 79 ? -0.295 10.249 1.474 1.00 69.06 79 GLY A C 1
ATOM 598 O O . GLY A 1 79 ? 0.775 10.316 2.082 1.00 69.06 79 GLY A O 1
ATOM 599 N N . GLU A 1 80 ? -1.429 10.727 1.981 1.00 73.75 80 GLU A N 1
ATOM 600 C CA . GLU A 1 80 ? -1.516 11.378 3.282 1.00 73.75 80 GLU A CA 1
ATOM 601 C C . GLU A 1 80 ? -1.698 10.340 4.387 1.00 73.75 80 GLU A C 1
ATOM 603 O O . GLU A 1 80 ? -2.525 9.427 4.309 1.00 73.75 80 GLU A O 1
ATOM 608 N N . LYS A 1 81 ? -0.862 10.446 5.418 1.00 76.12 81 LYS A N 1
ATOM 609 C CA . LYS A 1 81 ? -0.886 9.538 6.557 1.00 76.12 81 LYS A CA 1
ATOM 610 C C . LYS A 1 81 ? -2.162 9.787 7.347 1.00 76.12 81 LYS A C 1
ATOM 612 O O . LYS A 1 81 ? -2.329 10.868 7.904 1.00 76.12 81 LYS A O 1
ATOM 617 N N . LEU A 1 82 ? -3.019 8.779 7.443 1.00 73.50 82 LEU A N 1
ATOM 618 C CA . LEU A 1 82 ? -4.188 8.894 8.293 1.00 73.50 82 LEU A CA 1
ATOM 619 C C . LEU A 1 82 ? -3.808 8.553 9.731 1.00 73.50 82 LEU A C 1
ATOM 621 O O . LEU A 1 82 ? -3.230 7.498 9.991 1.00 73.50 82 LEU A O 1
ATOM 625 N N . VAL A 1 83 ? -4.169 9.438 10.654 1.00 69.88 83 VAL A N 1
ATOM 626 C CA . VAL A 1 83 ? -4.125 9.183 12.093 1.00 69.88 83 VAL A CA 1
ATOM 627 C C . VAL A 1 83 ? -5.572 9.146 12.576 1.00 69.88 83 VAL A C 1
ATOM 629 O O . VAL A 1 83 ? -6.307 10.108 12.361 1.00 69.88 83 VAL A O 1
ATOM 632 N N . MET A 1 84 ? -5.980 8.011 13.146 1.00 65.50 84 MET A N 1
ATOM 633 C CA . MET A 1 84 ? -7.296 7.822 13.772 1.00 65.50 84 MET A CA 1
ATOM 634 C C . MET A 1 84 ? -7.243 8.104 15.268 1.00 65.50 84 MET A C 1
ATOM 636 O O . MET A 1 84 ? -6.190 7.804 15.878 1.00 65.50 84 MET A O 1
#

Radius of gyration: 18.07 Å; chains: 1; bounding box: 46×26×40 Å

Secondary structure (DSSP, 8-state):
-HHHHHHHHHHHHS-HHHHHHHHHHHHHHHHH-PPPSS-------S---HHHHHHHTTSSSSHHHHHHHHHHT--EETTEEP--

Foldseek 3Di:
DVLVVQLVVCCVVPRNVVSVVVSVVVCCCVVVVPDDPDDDDDDDDDPDDQLVVCCVVVVDVHSVVSLVCLCVQVDDDVNHGHHD

Organism: NCBI:txid758

Sequence (84 aa):
MKILLAKELIARFHDEAAANAAEQEFINRFQKGAMPDEMPEFTFSSEIGLATLLKEAGLVPSTSEAIRSAQQGGVKINGEKLVM

pLDDT: mean 74.7, std 8.73, range [53.66, 86.75]

InterPro domains:
  IPR002942 RNA-binding S4 domain [PF01479] (50-81)
  IPR036986 RNA-binding S4 domain superfamily [G3DSA:3.10.290.10] (31-83)